Protein AF-A0A1F9ACT8-F1 (afdb_monomer_lite)

Foldseek 3Di:
DADEEEDDPDDDDDDDDDDPVVLVPDDPVVNVVVVVVVVVVVVVCVVVVVVVVVVVQVVVVVPHHYHYDDPCCCVPPPPVVCVVVLVVVLVVCVVVVNNVVSVVVVVVVVVVVD

Secondary structure (DSSP, 8-state):
---EEEE------------HHHHHTS-HHHHHHHHHHHHHHHHHHHHHHHHHHHHHHHHHHTTSEEEE--HHHIIIIIHHHHHHHHHHHHHHHHHTT-HHHHHHHHHHHHHHT-

Sequence (114 aa):
MTSYCTAPTGYSIWLTFINPDSWKKLPADIQQIIMDVNKETELRNRSTGTAADIAAGKNLQTKLTYHLLTTEEVKKDWAPLMKPLIDDWLKRSDKAGTGAEAKKMYDIIEKARK

Structure (mmCIF, N/CA/C/O backbone):
data_AF-A0A1F9ACT8-F1
#
_entry.id   AF-A0A1F9ACT8-F1
#
loop_
_atom_site.group_PDB
_atom_site.id
_atom_site.type_symbol
_atom_site.label_atom_id
_atom_site.label_alt_id
_atom_site.label_comp_id
_atom_site.label_asym_id
_atom_site.label_entity_id
_atom_site.label_seq_id
_atom_site.pdbx_PDB_ins_code
_atom_site.Cartn_x
_atom_site.Cartn_y
_atom_site.Cartn_z
_atom_site.occupancy
_atom_site.B_iso_or_equiv
_atom_site.auth_seq_id
_atom_site.auth_comp_id
_atom_site.auth_asym_id
_atom_site.auth_atom_id
_atom_site.pdbx_PDB_model_num
ATOM 1 N N . MET A 1 1 ? 17.445 -19.559 -20.915 1.00 67.44 1 MET A N 1
ATOM 2 C CA . MET A 1 1 ? 16.075 -19.028 -20.759 1.00 67.44 1 MET A CA 1
ATOM 3 C C . MET A 1 1 ? 16.222 -17.615 -20.220 1.00 67.44 1 MET A C 1
ATOM 5 O O . MET A 1 1 ? 16.873 -17.460 -19.197 1.00 67.44 1 MET A O 1
ATOM 9 N N . THR A 1 2 ? 15.759 -16.597 -20.945 1.00 76.25 2 THR A N 1
ATOM 10 C CA . THR A 1 2 ? 15.833 -15.204 -20.475 1.00 76.25 2 THR A CA 1
ATOM 11 C C . THR A 1 2 ? 14.760 -14.993 -19.416 1.00 76.25 2 THR A C 1
ATOM 13 O O . THR A 1 2 ? 13.593 -15.289 -19.665 1.00 76.25 2 THR A O 1
ATOM 16 N N . SER A 1 3 ? 15.153 -14.521 -18.235 1.00 89.88 3 SER A N 1
ATOM 17 C CA . SER A 1 3 ? 14.215 -14.167 -17.168 1.00 89.88 3 SER A CA 1
ATOM 18 C C . SER A 1 3 ? 13.724 -12.735 -17.371 1.00 89.88 3 SER A C 1
ATOM 20 O O . SER A 1 3 ? 14.520 -11.844 -17.672 1.00 89.88 3 SER A O 1
ATOM 22 N N . TYR A 1 4 ? 12.422 -12.519 -17.193 1.00 92.62 4 TYR A N 1
ATOM 23 C CA . TYR A 1 4 ? 11.768 -11.219 -17.348 1.00 92.62 4 TYR A CA 1
ATOM 24 C C . TYR A 1 4 ? 11.150 -10.774 -16.026 1.00 92.62 4 TYR A C 1
ATOM 26 O O . TYR A 1 4 ? 10.683 -11.597 -15.239 1.00 92.62 4 TYR A O 1
ATOM 34 N N . CYS A 1 5 ? 11.129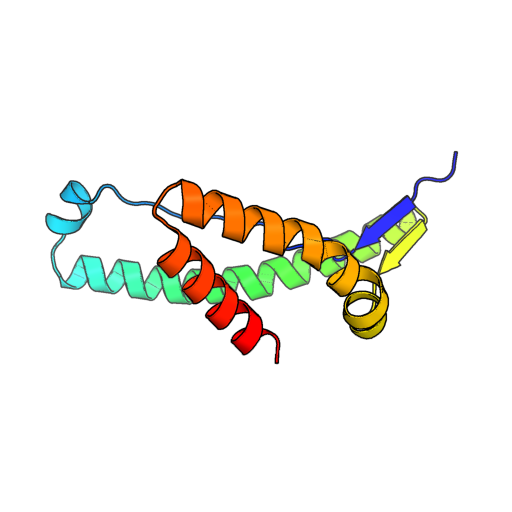 -9.466 -15.794 1.00 90.88 5 CYS A N 1
ATOM 35 C CA . CYS A 1 5 ? 10.442 -8.851 -14.666 1.00 90.88 5 CYS A CA 1
ATOM 36 C C . CYS A 1 5 ? 9.809 -7.530 -15.111 1.00 90.88 5 CYS A C 1
ATOM 38 O O . CYS A 1 5 ? 10.407 -6.782 -15.885 1.00 90.88 5 CYS A O 1
ATOM 40 N N . THR A 1 6 ? 8.613 -7.239 -14.608 1.00 89.12 6 THR A N 1
ATOM 41 C CA . THR A 1 6 ? 7.887 -5.990 -14.860 1.00 89.12 6 THR A CA 1
ATOM 42 C C . THR A 1 6 ? 7.548 -5.319 -13.535 1.00 89.12 6 THR A C 1
ATOM 44 O O . THR A 1 6 ? 7.168 -6.006 -12.589 1.00 89.12 6 THR A O 1
ATOM 47 N N . ALA A 1 7 ? 7.623 -3.994 -13.469 1.00 86.69 7 ALA A N 1
ATOM 48 C CA . ALA A 1 7 ? 7.212 -3.195 -12.312 1.00 86.69 7 ALA A CA 1
ATOM 49 C C . ALA A 1 7 ? 6.654 -1.839 -12.777 1.00 86.69 7 ALA A C 1
ATOM 51 O O . ALA A 1 7 ? 6.998 -1.429 -13.875 1.00 86.69 7 ALA A O 1
ATOM 52 N N . PRO A 1 8 ? 5.863 -1.103 -11.978 1.00 80.44 8 PRO A N 1
ATOM 53 C CA . PRO A 1 8 ? 5.219 -1.545 -10.744 1.00 80.44 8 PRO A CA 1
ATOM 54 C C . PRO A 1 8 ? 3.975 -2.403 -11.033 1.00 80.44 8 PRO A C 1
ATOM 56 O O . PRO A 1 8 ? 3.177 -2.076 -11.905 1.00 80.44 8 PRO A O 1
ATOM 59 N N . THR A 1 9 ? 3.771 -3.484 -10.274 1.00 68.44 9 THR A N 1
ATOM 60 C CA . THR A 1 9 ? 2.615 -4.396 -10.439 1.00 68.44 9 THR A CA 1
ATOM 61 C C . THR A 1 9 ? 1.570 -4.275 -9.320 1.00 68.44 9 THR A C 1
ATOM 63 O O . THR A 1 9 ? 0.651 -5.085 -9.237 1.00 68.44 9 THR A O 1
ATOM 66 N N . GLY A 1 10 ? 1.688 -3.251 -8.467 1.00 69.69 10 GLY A N 1
ATOM 67 C CA . GLY A 1 10 ? 0.818 -2.986 -7.314 1.00 69.69 10 GLY A CA 1
ATOM 68 C C . GLY A 1 10 ? 1.618 -2.761 -6.027 1.00 69.69 10 GLY A C 1
ATOM 69 O O . GLY A 1 10 ? 2.784 -3.135 -5.953 1.00 69.69 10 GLY A O 1
ATOM 70 N N . TYR A 1 11 ? 0.997 -2.138 -5.021 1.00 72.88 11 TYR A N 1
ATOM 71 C CA . TYR A 1 11 ? 1.596 -1.942 -3.696 1.00 72.88 11 TYR A CA 1
ATOM 72 C C . TYR A 1 11 ? 0.890 -2.825 -2.665 1.00 72.88 11 TYR A C 1
ATOM 74 O O . TYR A 1 11 ? -0.340 -2.811 -2.576 1.00 72.88 11 TYR A O 1
ATOM 82 N N . SER A 1 12 ? 1.659 -3.579 -1.883 1.00 78.62 12 SER A N 1
ATOM 83 C CA . SER A 1 12 ? 1.124 -4.389 -0.788 1.00 78.62 12 SER A CA 1
ATOM 84 C C . SER A 1 12 ? 0.718 -3.498 0.380 1.00 78.62 12 SER A C 1
ATOM 86 O O . SER A 1 12 ? 1.512 -2.695 0.862 1.00 78.62 12 SER A O 1
ATOM 88 N N . ILE A 1 13 ? -0.512 -3.658 0.865 1.00 81.56 13 ILE A N 1
ATOM 89 C CA . ILE A 1 13 ? -0.998 -2.936 2.042 1.00 81.56 13 ILE A CA 1
ATOM 90 C C . ILE A 1 13 ? -0.709 -3.784 3.280 1.00 81.56 13 ILE A C 1
ATOM 92 O O . ILE A 1 13 ? -1.201 -4.906 3.394 1.00 81.56 13 ILE A O 1
ATOM 96 N N . TRP A 1 14 ? 0.055 -3.225 4.215 1.00 85.44 14 TRP A N 1
ATOM 97 C CA . TRP A 1 14 ? 0.317 -3.824 5.520 1.00 85.44 14 TRP A CA 1
ATOM 98 C C . TRP A 1 14 ? -0.416 -3.018 6.583 1.00 85.44 14 TRP A C 1
ATOM 100 O O . TRP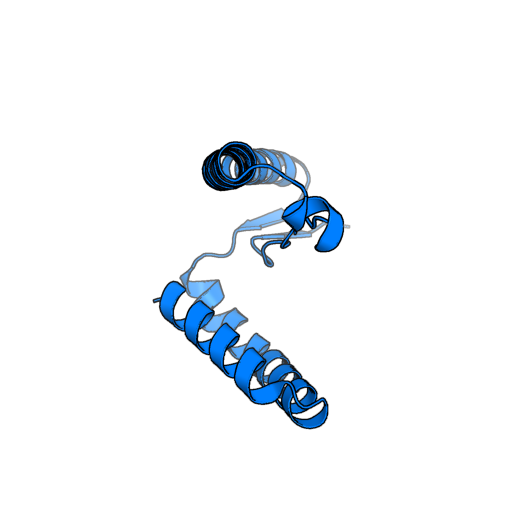 A 1 14 ? -0.208 -1.814 6.711 1.00 85.44 14 TRP A O 1
ATOM 110 N N . LEU A 1 15 ? -1.308 -3.678 7.314 1.00 88.12 15 LEU A N 1
ATOM 111 C CA . LEU A 1 15 ? -2.114 -3.045 8.349 1.00 88.12 15 LEU A CA 1
ATOM 112 C C . LEU A 1 15 ? -1.610 -3.476 9.723 1.00 88.12 15 LEU A C 1
ATOM 114 O O . LEU A 1 15 ? -1.451 -4.669 9.988 1.00 88.12 15 LEU A O 1
ATOM 118 N N . THR A 1 16 ? -1.402 -2.499 10.602 1.00 90.25 16 THR A N 1
ATOM 119 C CA . THR A 1 16 ? -1.114 -2.740 12.016 1.00 90.25 16 THR A CA 1
ATOM 120 C C . THR A 1 16 ? -2.417 -2.670 12.795 1.00 90.25 16 THR A C 1
ATOM 122 O O . THR A 1 16 ? -3.107 -1.652 12.775 1.00 90.25 16 THR A O 1
ATOM 125 N N . PHE A 1 17 ? -2.755 -3.753 13.489 1.00 93.00 17 PHE A N 1
ATOM 126 C CA . PHE A 1 17 ? -3.974 -3.844 14.285 1.00 93.00 17 PHE A CA 1
ATOM 127 C C . PHE A 1 17 ? -3.658 -3.804 15.778 1.00 93.00 17 PHE A C 1
ATOM 129 O O . PHE A 1 17 ? -2.649 -4.343 16.229 1.00 93.00 17 PHE A O 1
ATOM 136 N N . ILE A 1 18 ? -4.571 -3.216 16.549 1.00 95.94 18 ILE A N 1
ATOM 137 C CA . ILE A 1 18 ? -4.580 -3.275 18.010 1.00 95.94 18 ILE A CA 1
ATOM 138 C C . ILE A 1 18 ? -5.916 -3.844 18.480 1.00 95.94 18 ILE A C 1
ATOM 140 O O . ILE A 1 18 ? -6.964 -3.562 17.895 1.00 95.94 18 ILE A O 1
ATOM 144 N N . ASN A 1 19 ? -5.889 -4.665 19.532 1.00 97.88 19 ASN A N 1
ATOM 145 C CA . ASN A 1 19 ? -7.115 -5.158 20.146 1.00 97.88 19 ASN A CA 1
ATOM 146 C C . ASN A 1 19 ? -7.955 -3.961 20.660 1.00 97.88 19 ASN A C 1
ATOM 148 O O . ASN A 1 19 ? -7.411 -3.123 21.386 1.00 97.88 19 ASN A O 1
ATOM 152 N N . PRO A 1 20 ? -9.260 -3.870 20.336 1.00 97.62 20 PRO A N 1
ATOM 153 C CA . PRO A 1 20 ? -10.081 -2.717 20.714 1.00 97.62 20 PRO A CA 1
ATOM 154 C C . PRO A 1 20 ? -10.208 -2.501 22.225 1.00 97.62 20 PRO A C 1
ATOM 156 O O . PRO A 1 20 ? -10.253 -1.360 22.679 1.00 97.62 20 PRO A O 1
ATOM 159 N N . ASP A 1 21 ? -10.259 -3.574 23.013 1.00 98.38 21 ASP A N 1
ATOM 160 C CA . ASP A 1 21 ? -10.389 -3.475 24.468 1.00 98.38 21 ASP A CA 1
ATOM 161 C C . ASP A 1 21 ? -9.069 -3.068 25.114 1.00 98.38 21 ASP A C 1
ATOM 163 O O . ASP A 1 21 ? -9.067 -2.316 26.087 1.00 98.38 21 ASP A O 1
ATOM 167 N N . SER A 1 22 ? -7.940 -3.499 24.546 1.00 98.12 22 SER A N 1
ATOM 168 C CA . SER A 1 22 ? -6.625 -2.981 24.926 1.00 98.12 22 SER A CA 1
ATOM 169 C C . SER A 1 22 ? -6.499 -1.496 24.596 1.00 98.12 22 SER A C 1
ATOM 171 O O . SER A 1 22 ? -6.072 -0.731 25.453 1.00 98.12 22 SER A O 1
ATOM 173 N N . TRP A 1 23 ? -6.926 -1.069 23.403 1.00 97.81 23 TRP A N 1
ATOM 174 C CA . TRP A 1 23 ? -6.884 0.338 22.990 1.00 97.81 23 TRP A CA 1
ATOM 175 C C . TRP A 1 23 ? -7.673 1.247 23.937 1.00 97.81 23 TRP A C 1
ATOM 177 O O . TRP A 1 23 ? -7.150 2.255 24.406 1.00 97.81 23 TRP A O 1
ATOM 187 N N . LYS A 1 24 ? -8.908 0.862 24.284 1.00 98.19 24 LYS A N 1
ATOM 188 C CA . LYS A 1 24 ? -9.784 1.637 25.183 1.00 98.19 24 LYS A CA 1
ATOM 189 C C . LYS A 1 24 ? -9.229 1.795 26.600 1.00 98.19 24 LYS A C 1
ATOM 191 O O . LYS A 1 24 ? -9.627 2.722 27.294 1.00 98.19 24 LYS A O 1
ATOM 196 N N . LYS A 1 25 ? -8.353 0.887 27.041 1.00 98.38 25 LYS A N 1
ATOM 197 C CA . LYS A 1 25 ? -7.703 0.955 28.360 1.00 98.38 25 LYS A CA 1
ATOM 198 C C . LYS A 1 25 ? -6.506 1.904 28.382 1.00 98.38 25 LYS A C 1
ATOM 200 O O . LYS A 1 25 ? -6.015 2.212 29.464 1.00 98.38 25 LYS A O 1
ATOM 205 N N . LEU A 1 26 ? -6.018 2.339 27.220 1.00 98.25 26 LEU A N 1
ATOM 206 C CA . LEU A 1 26 ? -4.920 3.293 27.146 1.00 98.25 26 LEU A CA 1
ATOM 207 C C . LEU A 1 26 ? -5.412 4.698 27.524 1.00 98.25 26 LEU A C 1
ATOM 209 O O . LEU A 1 26 ? -6.478 5.110 27.060 1.00 98.25 26 LEU A O 1
ATOM 213 N N . PRO A 1 27 ? -4.630 5.451 28.314 1.00 98.62 27 PRO A N 1
ATOM 214 C CA . PRO A 1 27 ? -4.851 6.877 28.512 1.00 98.62 27 PRO A CA 1
ATOM 215 C C . PRO A 1 27 ? -4.911 7.652 27.184 1.00 98.62 27 PRO A C 1
ATOM 217 O O . PRO A 1 27 ? -4.278 7.268 26.197 1.00 98.62 27 PRO A O 1
ATOM 220 N N . ALA A 1 28 ? -5.679 8.744 27.151 1.00 98.31 28 ALA A N 1
ATOM 221 C CA . ALA A 1 28 ? -5.931 9.507 25.924 1.00 98.31 28 ALA A CA 1
ATOM 222 C C . ALA A 1 28 ? -4.653 10.115 25.313 1.00 98.31 28 ALA A C 1
ATOM 224 O O . ALA A 1 28 ? -4.512 10.170 24.094 1.00 98.31 28 ALA A O 1
ATOM 225 N N . ASP A 1 29 ? -3.703 10.529 26.149 1.00 98.44 29 ASP A N 1
ATOM 226 C CA . ASP A 1 29 ? -2.382 11.002 25.729 1.00 98.44 29 ASP A CA 1
ATOM 227 C C . ASP A 1 29 ? -1.560 9.888 25.064 1.00 98.44 29 ASP A C 1
ATOM 229 O O . ASP A 1 29 ? -0.961 10.107 24.014 1.00 98.44 29 ASP A O 1
ATOM 233 N N . ILE A 1 30 ? -1.603 8.666 25.601 1.00 98.50 30 ILE A N 1
ATOM 234 C CA . ILE A 1 30 ? -0.942 7.501 24.996 1.00 98.50 30 ILE A CA 1
ATOM 235 C C . ILE A 1 30 ? -1.591 7.122 23.661 1.00 98.50 30 ILE A C 1
ATOM 237 O O . ILE A 1 30 ? -0.883 6.831 22.695 1.00 98.50 30 ILE A O 1
ATOM 241 N N . GLN A 1 31 ? -2.924 7.157 23.574 1.00 98.38 31 GLN A N 1
ATOM 242 C CA . GLN A 1 31 ? -3.631 6.956 22.306 1.00 98.38 31 GLN A CA 1
ATOM 243 C C . GLN A 1 31 ? -3.178 7.981 21.259 1.00 98.38 31 GLN A C 1
ATOM 245 O O . GLN A 1 31 ? -2.866 7.611 20.126 1.00 98.38 31 GLN A O 1
ATOM 250 N N . GLN A 1 32 ? -3.078 9.255 21.645 1.00 98.12 32 GLN A N 1
ATOM 251 C CA . GLN A 1 32 ? -2.630 10.316 20.748 1.00 98.12 32 GLN A CA 1
ATOM 252 C C . GLN A 1 32 ? -1.184 10.097 20.280 1.00 98.12 32 GLN A C 1
ATOM 254 O O . GLN A 1 32 ? -0.929 10.145 19.078 1.00 98.12 32 GLN A O 1
ATOM 259 N N . ILE A 1 33 ? -0.264 9.755 21.191 1.00 98.31 33 ILE A N 1
ATOM 260 C CA . ILE A 1 33 ? 1.136 9.447 20.848 1.00 98.31 33 ILE A CA 1
ATOM 261 C C . ILE A 1 33 ? 1.214 8.312 19.823 1.00 98.31 33 ILE A C 1
ATOM 263 O O . ILE A 1 33 ? 1.952 8.417 18.844 1.00 98.31 33 ILE A O 1
ATOM 267 N N . ILE A 1 34 ? 0.443 7.236 20.007 1.00 97.56 34 ILE A N 1
ATOM 268 C CA . ILE A 1 34 ? 0.434 6.113 19.059 1.00 97.56 34 ILE A CA 1
ATOM 269 C C . ILE A 1 34 ? -0.045 6.573 17.677 1.00 97.56 34 ILE A C 1
ATOM 271 O O . ILE A 1 34 ? 0.558 6.200 16.669 1.00 97.56 34 ILE A O 1
ATOM 275 N N . MET A 1 35 ? -1.096 7.395 17.609 1.00 96.44 35 MET A N 1
ATOM 276 C CA . MET A 1 35 ? -1.608 7.915 16.337 1.00 96.44 35 MET A CA 1
ATOM 277 C C . MET A 1 35 ? -0.602 8.836 15.636 1.00 96.44 35 MET A C 1
ATOM 279 O O . MET A 1 35 ? -0.429 8.730 14.418 1.00 96.44 35 MET A O 1
ATOM 283 N N . ASP A 1 36 ? 0.091 9.688 16.390 1.00 97.06 36 ASP A N 1
ATOM 284 C CA . ASP A 1 36 ? 1.103 10.602 15.855 1.00 97.06 36 ASP A CA 1
ATOM 285 C C . ASP A 1 36 ? 2.321 9.836 15.322 1.00 97.06 36 ASP A C 1
ATOM 287 O O . ASP A 1 36 ? 2.736 10.045 14.177 1.00 97.06 36 ASP A O 1
ATOM 291 N N . VAL A 1 37 ? 2.828 8.869 16.095 1.00 96.56 37 VAL A N 1
ATOM 292 C CA . VAL A 1 37 ? 3.928 7.986 15.671 1.00 96.56 37 VAL A CA 1
ATOM 293 C C . VAL A 1 37 ? 3.531 7.158 14.452 1.00 96.56 37 VAL A C 1
ATOM 295 O O . VAL A 1 37 ? 4.339 6.995 13.536 1.00 96.56 37 VAL A O 1
ATOM 298 N N . ASN A 1 38 ? 2.296 6.650 14.394 1.00 94.94 38 ASN A N 1
ATOM 299 C CA . ASN A 1 38 ? 1.812 5.900 13.237 1.00 94.94 38 ASN A CA 1
ATOM 300 C C . ASN A 1 38 ? 1.800 6.771 11.971 1.00 94.94 38 ASN A C 1
ATOM 302 O O . ASN A 1 38 ? 2.261 6.335 10.918 1.00 94.94 38 ASN A O 1
ATOM 306 N N . LYS A 1 39 ? 1.345 8.027 12.075 1.00 93.44 39 LYS A N 1
ATOM 307 C CA . LYS A 1 39 ? 1.351 8.975 10.952 1.00 93.44 39 LYS A CA 1
ATOM 308 C C . LYS A 1 39 ? 2.770 9.277 10.465 1.00 93.44 39 LYS A C 1
ATOM 310 O O . LYS A 1 39 ? 3.009 9.281 9.258 1.00 93.44 39 LYS A O 1
ATOM 315 N N . GLU A 1 40 ? 3.707 9.519 11.378 1.00 95.00 40 GLU A N 1
ATOM 316 C CA . GLU A 1 40 ? 5.109 9.759 11.020 1.00 95.00 40 GLU A CA 1
ATOM 317 C C . GLU A 1 40 ? 5.745 8.521 10.370 1.00 95.00 40 GLU A C 1
ATOM 319 O O . GLU A 1 40 ? 6.414 8.618 9.337 1.00 95.00 40 GLU A O 1
ATOM 324 N N . THR A 1 41 ? 5.501 7.347 10.953 1.00 94.06 41 THR A N 1
ATOM 325 C CA . THR A 1 41 ? 6.044 6.069 10.482 1.00 94.06 41 THR A CA 1
ATOM 326 C C . THR A 1 41 ? 5.524 5.729 9.092 1.00 94.06 41 THR A C 1
ATOM 328 O O . THR A 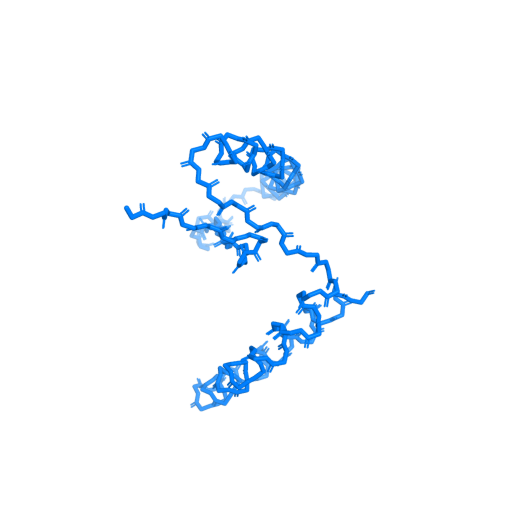1 41 ? 6.304 5.316 8.241 1.00 94.06 41 THR A O 1
ATOM 331 N N . GLU A 1 42 ? 4.241 5.964 8.819 1.00 91.38 42 GLU A N 1
ATOM 332 C CA . GLU A 1 42 ? 3.648 5.753 7.497 1.00 91.38 42 GLU A CA 1
ATOM 333 C C . GLU A 1 42 ? 4.310 6.634 6.424 1.00 91.38 42 GLU A C 1
ATOM 335 O O . GLU A 1 42 ? 4.676 6.154 5.348 1.00 91.38 42 GLU A O 1
ATOM 340 N N . LEU A 1 43 ? 4.532 7.919 6.722 1.00 88.94 43 LEU A N 1
ATOM 341 C CA . LEU A 1 43 ? 5.223 8.832 5.806 1.00 88.94 43 LEU A CA 1
ATOM 342 C C . LEU A 1 43 ? 6.668 8.391 5.550 1.00 88.94 43 LEU A C 1
ATOM 344 O O . LEU A 1 43 ? 7.134 8.408 4.407 1.00 88.94 43 LEU A O 1
ATOM 348 N N . ARG A 1 44 ? 7.368 7.963 6.605 1.00 92.06 44 ARG A N 1
ATOM 349 C CA . ARG A 1 44 ? 8.738 7.456 6.512 1.00 92.06 44 ARG A CA 1
ATOM 350 C C . ARG A 1 44 ? 8.806 6.155 5.711 1.00 92.06 44 ARG A C 1
ATOM 352 O O . ARG A 1 44 ? 9.657 6.035 4.840 1.00 92.06 44 ARG A O 1
ATOM 359 N N . ASN A 1 45 ? 7.902 5.209 5.955 1.00 90.12 45 ASN A N 1
ATOM 360 C CA . ASN A 1 45 ? 7.866 3.923 5.257 1.00 90.12 45 ASN A CA 1
ATOM 361 C C . ASN A 1 45 ? 7.610 4.086 3.758 1.00 90.12 45 ASN A C 1
ATOM 363 O O . ASN A 1 45 ? 8.213 3.382 2.951 1.00 90.12 45 ASN A O 1
ATOM 367 N N . ARG A 1 46 ? 6.757 5.036 3.359 1.00 85.38 46 ARG A N 1
ATOM 368 C CA . ARG A 1 46 ? 6.524 5.320 1.934 1.00 85.38 46 ARG A CA 1
ATOM 369 C C . ARG A 1 46 ? 7.785 5.816 1.232 1.00 85.38 46 ARG A C 1
ATOM 371 O O . ARG A 1 46 ? 8.075 5.374 0.118 1.00 85.38 46 ARG A O 1
ATOM 378 N N . SER A 1 47 ? 8.542 6.713 1.866 1.00 86.12 47 SER A N 1
ATOM 379 C CA . SER A 1 47 ? 9.757 7.265 1.260 1.00 86.12 47 SER A CA 1
ATOM 380 C C . SER A 1 47 ? 10.895 6.242 1.221 1.00 86.12 47 SER A C 1
ATOM 382 O O . SER A 1 47 ? 11.533 6.083 0.177 1.00 86.12 47 SER A O 1
ATOM 384 N N . THR A 1 48 ? 11.109 5.492 2.305 1.00 90.31 48 THR A N 1
ATOM 385 C CA . THR A 1 48 ? 12.142 4.447 2.360 1.00 90.31 48 THR A CA 1
ATOM 386 C C . THR A 1 48 ? 11.811 3.270 1.446 1.00 90.31 48 THR A C 1
ATOM 388 O O . THR A 1 48 ? 12.700 2.7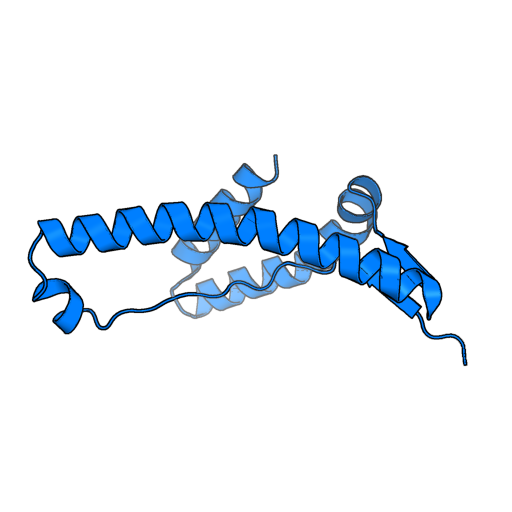90 0.745 1.00 90.31 48 THR A O 1
ATOM 391 N N . GLY A 1 49 ? 10.541 2.857 1.383 1.00 87.94 49 GLY A N 1
ATOM 392 C CA . GLY A 1 49 ? 10.067 1.808 0.480 1.00 87.94 49 GLY A CA 1
ATOM 393 C C . GLY A 1 49 ? 10.297 2.164 -0.987 1.00 87.94 49 GLY A C 1
ATOM 394 O O . GLY A 1 49 ? 10.903 1.388 -1.716 1.00 87.94 49 GLY A O 1
ATOM 395 N N . THR A 1 50 ? 9.939 3.386 -1.396 1.00 84.31 50 THR A N 1
ATOM 396 C CA . THR A 1 50 ? 10.180 3.858 -2.772 1.00 84.31 50 THR A CA 1
ATOM 397 C C . THR A 1 50 ? 11.670 3.822 -3.133 1.00 84.31 50 THR A C 1
ATOM 399 O O . THR A 1 50 ? 12.045 3.376 -4.218 1.00 84.31 50 THR A O 1
ATOM 402 N N . ALA A 1 51 ? 12.544 4.269 -2.226 1.00 87.88 51 ALA A N 1
ATOM 403 C CA . ALA A 1 51 ? 13.987 4.234 -2.453 1.00 87.88 51 ALA A CA 1
ATOM 404 C C . ALA A 1 51 ? 14.524 2.795 -2.560 1.00 87.88 51 ALA A C 1
ATOM 406 O O . ALA A 1 51 ? 15.364 2.514 -3.422 1.00 87.88 51 ALA A O 1
ATOM 407 N N . ALA A 1 52 ? 14.023 1.885 -1.719 1.00 90.25 52 ALA A N 1
ATOM 408 C CA . ALA A 1 52 ? 14.377 0.471 -1.753 1.00 90.25 52 ALA A CA 1
ATOM 409 C C . ALA A 1 52 ? 13.940 -0.196 -3.067 1.00 90.25 52 ALA A C 1
ATOM 411 O O . ALA A 1 52 ? 14.751 -0.884 -3.688 1.00 90.25 52 ALA A O 1
ATOM 412 N N . ASP A 1 53 ? 12.720 0.072 -3.540 1.00 88.00 53 ASP A N 1
ATOM 413 C CA . ASP A 1 53 ? 12.198 -0.461 -4.805 1.00 88.00 53 ASP A CA 1
ATOM 414 C C . ASP A 1 53 ? 13.025 0.018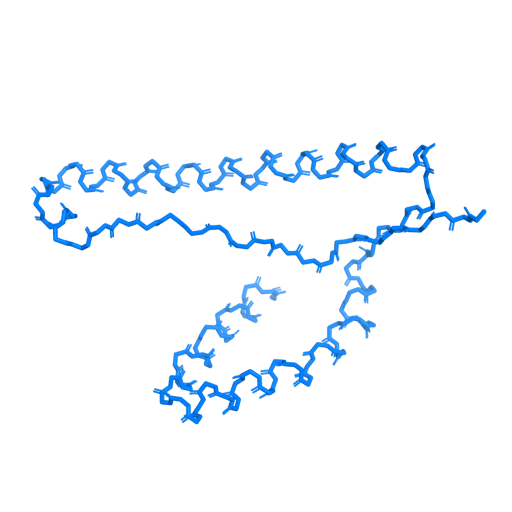 -6.006 1.00 88.00 53 ASP A C 1
ATOM 416 O O . ASP A 1 53 ? 13.393 -0.777 -6.874 1.00 88.00 53 ASP A O 1
ATOM 420 N N . ILE A 1 54 ? 13.406 1.302 -6.036 1.00 86.50 54 ILE A N 1
ATOM 421 C CA . ILE A 1 54 ? 14.280 1.852 -7.086 1.00 86.50 54 ILE A CA 1
ATOM 422 C C . ILE A 1 54 ? 15.652 1.163 -7.071 1.00 86.50 54 ILE A C 1
ATOM 424 O O . ILE A 1 54 ? 16.183 0.808 -8.127 1.00 86.50 54 ILE A O 1
ATOM 428 N N . ALA A 1 55 ? 16.245 0.972 -5.890 1.00 91.06 55 ALA A N 1
ATOM 429 C CA . ALA A 1 55 ? 17.536 0.300 -5.757 1.00 91.06 55 ALA A CA 1
ATOM 430 C C . ALA A 1 55 ? 17.457 -1.178 -6.180 1.00 91.06 55 ALA A C 1
ATOM 432 O O . ALA A 1 55 ? 18.340 -1.667 -6.891 1.00 91.06 55 ALA A O 1
ATOM 433 N N . ALA A 1 56 ? 16.380 -1.870 -5.803 1.00 90.56 56 ALA A N 1
ATOM 434 C CA . ALA A 1 56 ? 16.117 -3.244 -6.212 1.00 90.56 56 ALA A CA 1
ATOM 435 C C . ALA A 1 56 ? 15.952 -3.350 -7.734 1.00 90.56 56 ALA A C 1
ATOM 437 O O . ALA A 1 56 ? 16.601 -4.192 -8.352 1.00 90.56 56 ALA A O 1
ATOM 438 N N . GLY A 1 57 ? 15.180 -2.454 -8.356 1.00 90.69 57 GLY A N 1
ATOM 439 C CA . GLY A 1 57 ? 15.004 -2.399 -9.811 1.00 90.69 57 GLY A CA 1
ATOM 440 C C . GLY A 1 57 ? 16.329 -2.244 -10.565 1.00 90.69 57 GLY A C 1
ATOM 441 O O . GLY A 1 57 ? 16.595 -2.999 -11.501 1.00 90.69 57 GLY A O 1
ATOM 442 N N . LYS A 1 58 ? 17.214 -1.346 -10.106 1.00 91.56 58 LYS A N 1
ATOM 443 C CA . LYS A 1 58 ? 18.568 -1.186 -10.678 1.00 91.56 58 LYS A CA 1
ATOM 444 C C . LYS A 1 58 ? 19.398 -2.467 -10.578 1.00 91.56 58 LYS A C 1
ATOM 446 O O . LYS A 1 58 ? 20.098 -2.820 -11.520 1.00 91.56 58 LYS A O 1
ATOM 451 N N . ASN A 1 59 ? 19.318 -3.180 -9.455 1.00 92.88 59 ASN A N 1
ATOM 452 C CA . ASN A 1 59 ? 20.008 -4.462 -9.290 1.00 92.88 59 ASN A CA 1
ATOM 453 C C . ASN A 1 59 ? 19.426 -5.532 -10.231 1.00 92.88 59 ASN A C 1
ATOM 455 O O . ASN A 1 59 ? 20.179 -6.249 -10.889 1.00 92.88 59 ASN A O 1
ATOM 459 N N . LEU A 1 60 ? 18.098 -5.608 -10.355 1.00 92.31 60 LEU A N 1
ATOM 460 C CA . LEU A 1 60 ? 17.420 -6.555 -11.243 1.00 92.31 60 LEU A CA 1
ATOM 461 C C . LEU A 1 60 ? 17.792 -6.331 -12.714 1.00 92.31 60 LEU A C 1
ATOM 463 O O . LEU A 1 60 ? 18.062 -7.302 -13.415 1.00 92.31 60 LEU A O 1
ATOM 467 N N . GLN A 1 61 ? 17.923 -5.080 -13.161 1.00 92.31 61 GLN A N 1
ATOM 468 C CA . GLN A 1 61 ? 18.398 -4.751 -14.514 1.00 92.31 61 GLN A CA 1
ATOM 469 C C . GLN A 1 61 ? 19.765 -5.369 -14.855 1.00 92.31 61 GLN A C 1
ATOM 471 O O . GLN A 1 61 ? 20.041 -5.619 -16.024 1.00 92.31 61 GLN A O 1
ATOM 476 N N . THR A 1 62 ? 20.615 -5.658 -13.860 1.00 92.94 62 THR A N 1
ATOM 477 C CA . THR A 1 62 ? 21.918 -6.313 -14.093 1.00 92.94 62 THR A CA 1
ATOM 478 C C . THR A 1 62 ? 21.820 -7.829 -14.297 1.00 92.94 62 THR A C 1
ATOM 480 O O . THR A 1 62 ? 22.786 -8.451 -14.733 1.00 92.94 62 THR A O 1
ATOM 483 N N . LYS A 1 63 ? 20.672 -8.440 -13.971 1.00 92.75 63 LYS A N 1
ATOM 484 C CA . LYS A 1 63 ? 20.482 -9.902 -13.924 1.00 92.75 63 LYS A CA 1
ATOM 485 C C . LYS A 1 63 ? 19.398 -10.408 -14.870 1.00 92.75 63 LYS A C 1
ATOM 487 O O . LYS A 1 63 ? 19.389 -11.592 -15.197 1.00 92.75 63 LYS A O 1
ATOM 492 N N . LEU A 1 64 ? 18.455 -9.552 -15.254 1.00 94.31 64 LEU A N 1
ATOM 493 C CA . LEU A 1 64 ? 17.281 -9.923 -16.034 1.00 94.31 64 LEU A CA 1
ATOM 494 C C . LEU A 1 64 ? 16.804 -8.773 -16.925 1.00 94.31 64 LEU A C 1
ATOM 496 O O . LEU A 1 64 ? 17.194 -7.618 -16.746 1.00 94.31 64 LEU A O 1
ATOM 500 N N . THR A 1 65 ? 15.925 -9.086 -17.875 1.00 94.19 65 THR A N 1
ATOM 501 C CA . THR A 1 65 ? 15.228 -8.057 -18.650 1.00 94.19 65 THR A CA 1
ATOM 502 C C . THR A 1 65 ? 14.140 -7.439 -17.775 1.00 94.19 65 THR A C 1
ATOM 504 O O . THR A 1 65 ? 13.104 -8.057 -17.525 1.00 94.19 65 THR A O 1
ATOM 507 N N . TYR A 1 66 ? 14.403 -6.234 -17.273 1.00 92.12 66 TYR A N 1
ATOM 508 C CA . TYR A 1 66 ? 13.512 -5.490 -16.384 1.00 92.12 66 TYR A CA 1
ATOM 509 C C . TYR A 1 66 ? 12.791 -4.375 -17.147 1.00 92.12 66 TYR A C 1
ATOM 511 O O . TYR A 1 66 ? 13.446 -3.500 -17.715 1.00 92.12 66 TYR A O 1
ATOM 519 N N . HIS A 1 67 ? 11.459 -4.383 -17.119 1.00 91.31 67 HIS A N 1
ATOM 520 C CA . HIS A 1 67 ? 10.620 -3.332 -17.698 1.00 91.31 67 HIS A CA 1
ATOM 521 C C . HIS A 1 67 ? 9.929 -2.528 -16.599 1.00 91.31 67 HIS A C 1
ATOM 523 O O . HIS A 1 67 ? 9.134 -3.072 -15.831 1.00 91.31 67 HIS A O 1
ATOM 529 N N . LEU A 1 68 ? 10.228 -1.231 -16.532 1.00 89.19 68 LEU A N 1
ATOM 530 C CA . LEU A 1 68 ? 9.522 -0.299 -15.660 1.00 89.19 68 LEU A CA 1
ATOM 531 C C . LEU A 1 68 ? 8.387 0.356 -16.457 1.00 89.19 68 LEU A C 1
ATOM 533 O O . LEU A 1 68 ? 8.647 1.208 -17.301 1.00 89.19 68 LEU A O 1
ATOM 537 N N . LEU A 1 69 ? 7.151 -0.045 -16.175 1.00 89.19 69 LEU A N 1
ATOM 538 C CA . LEU A 1 69 ? 5.932 0.506 -16.749 1.00 89.19 69 LEU A CA 1
ATOM 539 C C . LEU A 1 69 ? 5.833 1.998 -16.431 1.00 89.19 69 LEU A C 1
ATOM 541 O O . LEU A 1 69 ? 5.907 2.430 -15.275 1.00 89.19 69 LEU A O 1
ATOM 545 N N . THR A 1 70 ? 5.614 2.781 -17.475 1.00 89.81 70 THR A N 1
ATOM 546 C CA . THR A 1 70 ? 5.287 4.197 -17.378 1.00 89.81 70 THR A CA 1
ATOM 547 C C . THR A 1 70 ? 3.852 4.394 -16.895 1.00 89.81 70 THR A C 1
ATOM 549 O O . THR A 1 70 ? 2.986 3.529 -17.040 1.00 89.81 70 THR A O 1
ATOM 552 N N . THR A 1 71 ? 3.565 5.583 -16.364 1.00 86.56 71 THR A N 1
ATOM 553 C CA . THR A 1 71 ? 2.199 5.974 -15.989 1.00 86.56 71 THR A CA 1
ATOM 554 C C . THR A 1 71 ? 1.215 5.837 -17.154 1.00 86.56 71 THR A C 1
ATOM 556 O O . THR A 1 71 ? 0.070 5.446 -16.938 1.00 86.56 71 THR A O 1
ATOM 559 N N . GLU A 1 72 ? 1.652 6.129 -18.381 1.00 90.94 72 GLU A N 1
ATOM 560 C CA . GLU A 1 72 ? 0.805 6.032 -19.572 1.00 90.94 72 GLU A CA 1
ATOM 561 C C . GLU A 1 72 ? 0.502 4.579 -19.946 1.00 90.94 72 GLU A C 1
ATOM 563 O O . GLU A 1 72 ? -0.664 4.257 -20.166 1.00 90.94 72 GLU A O 1
ATOM 568 N N . GLU A 1 73 ? 1.495 3.682 -19.922 1.00 91.12 73 GLU A N 1
ATOM 569 C CA . GLU A 1 73 ? 1.263 2.239 -20.105 1.00 91.12 73 GLU A CA 1
ATOM 570 C C . GLU A 1 73 ? 0.291 1.708 -19.047 1.00 91.12 73 GLU A C 1
ATOM 572 O O . GLU A 1 73 ? -0.670 1.008 -19.368 1.00 91.12 73 GLU A O 1
ATOM 577 N N . VAL A 1 74 ? 0.478 2.088 -17.777 1.00 88.00 74 VAL A N 1
ATOM 578 C CA . VAL A 1 74 ? -0.425 1.660 -16.700 1.00 88.00 74 VAL A CA 1
ATOM 579 C C . VAL A 1 74 ? -1.852 2.148 -16.954 1.00 88.00 74 VAL A C 1
ATOM 581 O O . VAL A 1 74 ? -2.791 1.361 -16.850 1.00 88.00 74 VAL A O 1
ATOM 584 N N . LYS A 1 75 ? -2.047 3.425 -17.297 1.00 86.75 75 LYS A N 1
ATOM 585 C CA . LYS A 1 75 ? -3.385 3.997 -17.517 1.00 86.75 75 LYS A CA 1
ATOM 586 C C . LYS A 1 75 ? -4.073 3.440 -18.759 1.00 86.75 75 LYS A C 1
ATOM 588 O O . LYS A 1 75 ? -5.275 3.189 -18.716 1.00 86.75 75 LYS A O 1
ATOM 593 N N . LYS A 1 76 ? -3.333 3.289 -19.855 1.00 90.25 76 LYS A N 1
ATOM 594 C CA . LYS A 1 76 ? -3.887 2.920 -21.158 1.00 90.25 76 LYS A CA 1
ATOM 595 C C . LYS A 1 76 ? -4.065 1.415 -21.303 1.00 90.25 76 LYS A C 1
ATOM 597 O O . LYS A 1 76 ? -5.113 0.980 -21.773 1.00 90.25 76 LYS A O 1
ATOM 602 N N . ASP A 1 77 ? -3.070 0.641 -20.883 1.00 89.88 77 ASP A N 1
ATOM 603 C CA . ASP A 1 77 ? -2.986 -0.776 -21.233 1.00 89.88 77 ASP A CA 1
ATOM 604 C C . ASP A 1 77 ? -3.336 -1.684 -20.046 1.00 89.88 77 ASP A C 1
ATOM 606 O O . ASP A 1 77 ? -3.920 -2.746 -20.245 1.00 89.88 77 ASP A O 1
ATOM 610 N N . TRP A 1 78 ? -3.059 -1.265 -18.804 1.00 87.12 78 TRP A N 1
ATOM 611 C CA . TRP A 1 78 ? -3.264 -2.114 -17.618 1.00 87.12 78 TRP A CA 1
ATOM 612 C C . TRP A 1 78 ? -4.537 -1.795 -16.831 1.00 87.12 78 TRP A C 1
ATOM 614 O O . TRP A 1 78 ? -5.276 -2.704 -16.454 1.00 87.12 78 TRP A O 1
ATOM 624 N N . ALA A 1 79 ? -4.834 -0.520 -16.576 1.00 86.44 79 ALA A N 1
ATOM 625 C CA . ALA A 1 79 ? -5.986 -0.118 -15.770 1.00 86.44 79 ALA A CA 1
ATOM 626 C C . ALA A 1 79 ? -7.334 -0.622 -16.331 1.00 86.44 79 ALA A C 1
ATOM 628 O O . ALA A 1 79 ? -8.141 -1.121 -15.538 1.00 86.44 79 ALA A O 1
ATOM 629 N N . PRO A 1 80 ? -7.594 -0.601 -17.658 1.00 90.31 80 PRO A N 1
ATOM 630 C CA . PRO A 1 80 ? -8.834 -1.147 -18.209 1.00 90.31 80 PRO A CA 1
ATOM 631 C C . PRO A 1 80 ? -8.979 -2.655 -17.979 1.00 90.31 80 PRO A C 1
ATOM 633 O O . PRO A 1 80 ? -10.088 -3.131 -17.738 1.00 90.31 80 PRO A O 1
ATOM 636 N N . LEU A 1 81 ? -7.869 -3.403 -17.984 1.00 91.06 81 LEU A N 1
ATOM 637 C CA . LEU A 1 81 ? -7.863 -4.850 -17.735 1.00 91.06 81 LEU A CA 1
ATOM 638 C C . LEU A 1 81 ? -8.208 -5.196 -16.284 1.00 91.06 81 LEU A C 1
ATOM 640 O O . LEU A 1 81 ? -8.706 -6.286 -16.011 1.00 91.06 81 LEU A O 1
ATOM 644 N N . MET A 1 82 ? -7.992 -4.265 -15.353 1.00 88.94 82 MET A N 1
ATOM 645 C CA . MET A 1 82 ? -8.354 -4.441 -13.945 1.00 88.94 82 MET A CA 1
ATOM 646 C C . MET A 1 82 ? -9.839 -4.186 -13.679 1.00 88.94 82 MET A C 1
ATOM 648 O O . MET A 1 82 ? -10.360 -4.628 -12.652 1.00 88.94 82 MET A O 1
ATOM 652 N N . LYS A 1 83 ? -10.546 -3.505 -14.590 1.00 90.56 83 LYS A N 1
ATOM 653 C CA . LYS A 1 83 ? -11.952 -3.136 -14.397 1.00 90.56 83 LYS A CA 1
ATOM 654 C C . LYS A 1 83 ? -12.869 -4.339 -14.115 1.00 90.56 83 LYS A C 1
ATOM 656 O O . LYS A 1 83 ? -13.616 -4.256 -13.142 1.00 90.56 83 LYS A O 1
ATOM 661 N N . PRO A 1 84 ? -12.803 -5.466 -14.852 1.00 95.62 84 PRO A N 1
ATOM 662 C CA . PRO A 1 84 ? -13.640 -6.629 -14.556 1.00 95.62 84 PRO A CA 1
ATOM 663 C C . PRO A 1 84 ? -13.403 -7.206 -13.155 1.00 95.62 84 PRO A C 1
ATOM 665 O O . PRO A 1 84 ? -14.349 -7.645 -12.507 1.00 95.62 84 PRO A O 1
ATOM 668 N N . LEU A 1 85 ? -12.158 -7.172 -12.662 1.00 94.06 85 LEU A N 1
ATOM 669 C CA . LEU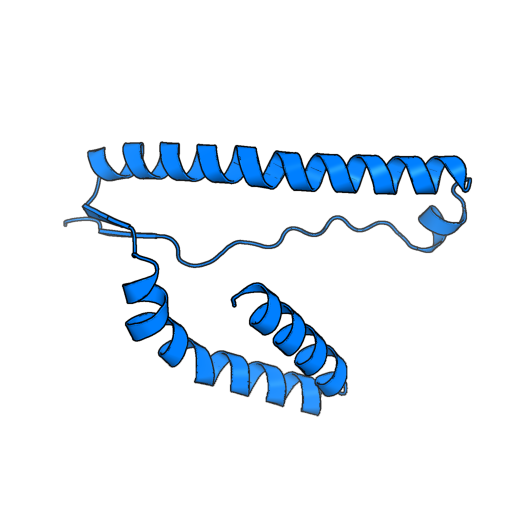 A 1 85 ? -11.827 -7.643 -11.315 1.00 94.06 85 LEU A CA 1
ATOM 670 C C . LEU A 1 85 ? -12.424 -6.730 -10.238 1.00 94.06 85 LEU A C 1
ATOM 672 O O . LEU A 1 85 ? -12.944 -7.215 -9.234 1.00 94.06 85 LEU A O 1
ATOM 676 N N . ILE A 1 86 ? -12.358 -5.415 -10.452 1.00 93.81 86 ILE A N 1
ATOM 677 C CA . ILE A 1 86 ? -12.947 -4.416 -9.554 1.00 93.81 86 ILE A CA 1
ATOM 678 C C . ILE A 1 86 ? -14.475 -4.546 -9.544 1.00 93.81 86 ILE A C 1
ATOM 680 O O . ILE A 1 86 ? -15.077 -4.573 -8.471 1.00 93.81 86 ILE A O 1
ATOM 684 N N . ASP A 1 87 ? -15.097 -4.675 -10.718 1.00 96.50 87 ASP A N 1
ATOM 685 C CA . ASP A 1 87 ? -16.548 -4.826 -10.855 1.00 96.50 87 ASP A CA 1
ATOM 686 C C . ASP A 1 87 ? -17.035 -6.123 -10.170 1.00 96.50 87 ASP A C 1
ATOM 688 O O . ASP A 1 87 ? -18.044 -6.107 -9.458 1.00 96.50 87 ASP A O 1
ATOM 692 N N . ASP A 1 88 ? -16.299 -7.235 -10.307 1.00 97.81 88 ASP A N 1
ATOM 693 C CA . ASP A 1 88 ? -16.605 -8.482 -9.591 1.00 97.81 88 ASP A CA 1
ATOM 694 C C . ASP A 1 88 ? -16.420 -8.340 -8.075 1.00 97.81 88 ASP A C 1
ATOM 696 O O . ASP A 1 88 ? -17.274 -8.780 -7.304 1.00 97.81 88 ASP A O 1
ATOM 700 N N . TRP A 1 89 ? -15.350 -7.678 -7.621 1.00 96.88 89 TRP A N 1
ATOM 701 C CA . TRP A 1 89 ? -15.148 -7.406 -6.197 1.00 96.88 89 TRP A CA 1
ATOM 702 C C . TRP A 1 89 ? -16.310 -6.599 -5.602 1.00 96.88 89 TRP A C 1
ATOM 704 O O . TRP A 1 89 ? -16.881 -7.035 -4.603 1.00 96.88 89 TRP A O 1
ATOM 714 N N . LEU A 1 90 ? -16.733 -5.510 -6.253 1.00 97.75 90 LEU A N 1
ATOM 715 C CA . LEU A 1 90 ? -17.882 -4.706 -5.820 1.00 97.75 90 LEU A CA 1
ATOM 716 C C . LEU A 1 90 ? -19.172 -5.537 -5.762 1.00 97.75 90 LEU A C 1
ATOM 718 O O . LEU A 1 90 ? -19.913 -5.464 -4.782 1.00 97.75 90 LEU A O 1
ATOM 722 N N . LYS A 1 91 ? -19.420 -6.382 -6.771 1.00 98.12 91 LYS A N 1
ATOM 723 C CA . LYS A 1 91 ? -20.579 -7.286 -6.803 1.00 98.12 91 LYS A CA 1
ATOM 724 C C . LYS A 1 91 ? -20.553 -8.306 -5.662 1.00 98.12 91 LYS A C 1
ATOM 726 O O . LYS A 1 91 ? -21.596 -8.612 -5.086 1.00 98.12 91 LYS A O 1
ATOM 731 N N . ARG A 1 92 ? -19.384 -8.866 -5.339 1.00 98.19 92 ARG A N 1
ATOM 732 C CA . ARG A 1 92 ? -19.235 -9.802 -4.212 1.00 98.19 92 ARG A CA 1
ATOM 733 C C . ARG A 1 92 ? -19.429 -9.101 -2.871 1.00 98.19 92 ARG A C 1
ATOM 735 O O . ARG A 1 92 ? -20.085 -9.669 -2.003 1.00 98.19 92 ARG A O 1
ATOM 742 N N . SER A 1 93 ? -18.924 -7.878 -2.718 1.00 98.25 93 SER A N 1
ATOM 743 C CA . SER A 1 93 ? -19.150 -7.064 -1.521 1.00 98.25 93 SER A CA 1
ATOM 744 C C . SER A 1 93 ? -20.629 -6.746 -1.311 1.00 98.25 93 SER A C 1
ATOM 746 O O . SER A 1 93 ? -21.118 -6.887 -0.193 1.00 98.25 93 SER A O 1
ATOM 748 N N . ASP A 1 94 ? -21.359 -6.400 -2.374 1.00 97.88 94 ASP A N 1
ATOM 749 C CA . ASP A 1 94 ? -22.806 -6.160 -2.310 1.00 97.88 94 ASP A CA 1
ATOM 750 C C . ASP A 1 94 ? -23.572 -7.401 -1.831 1.00 97.88 94 ASP A C 1
ATOM 752 O O . ASP A 1 94 ? -24.316 -7.344 -0.854 1.00 97.88 94 ASP A O 1
ATOM 756 N N . LYS A 1 95 ? -23.272 -8.570 -2.412 1.00 98.06 95 LYS A N 1
ATOM 757 C CA . LYS A 1 95 ? -23.840 -9.856 -1.968 1.00 98.06 95 LYS A CA 1
ATOM 758 C C . LYS A 1 95 ? -23.509 -10.208 -0.516 1.00 98.06 95 LYS A C 1
ATOM 760 O O . LYS A 1 95 ? -24.286 -10.909 0.124 1.00 98.06 95 LYS A O 1
ATOM 765 N N . ALA A 1 96 ? -22.361 -9.762 -0.015 1.00 97.81 96 ALA A N 1
ATOM 766 C CA . ALA A 1 96 ? -21.932 -9.972 1.363 1.00 97.81 96 ALA A CA 1
ATOM 767 C C . ALA A 1 96 ? -22.476 -8.908 2.339 1.00 97.81 96 ALA A C 1
ATOM 769 O O . ALA A 1 96 ? -22.124 -8.938 3.515 1.00 97.81 96 ALA A O 1
ATOM 770 N N . GLY A 1 97 ? -23.292 -7.954 1.871 1.00 97.88 97 GLY A N 1
ATOM 771 C CA . GLY A 1 97 ? -23.849 -6.880 2.698 1.00 97.88 97 GLY A CA 1
ATOM 772 C C . GLY A 1 97 ? -22.872 -5.743 3.020 1.00 97.88 97 GLY A C 1
ATOM 773 O O . GLY A 1 97 ? -23.154 -4.948 3.907 1.00 97.88 97 GLY A O 1
ATOM 774 N N . THR A 1 98 ? -21.738 -5.652 2.313 1.00 97.75 98 THR A N 1
ATOM 775 C CA . THR A 1 98 ? -20.688 -4.619 2.493 1.00 97.75 98 THR A CA 1
ATOM 776 C C . THR A 1 98 ? -20.472 -3.766 1.233 1.00 97.75 98 THR A C 1
ATOM 778 O O . THR A 1 98 ? -19.420 -3.152 1.030 1.00 97.75 98 THR A O 1
ATOM 781 N N . GLY A 1 99 ? -21.454 -3.758 0.324 1.00 97.25 99 GLY A N 1
ATOM 782 C CA . GLY A 1 99 ? -21.354 -3.088 -0.976 1.00 97.25 99 GLY A CA 1
ATOM 783 C C . GLY A 1 99 ? -21.185 -1.571 -0.871 1.00 97.25 99 GLY A C 1
ATOM 784 O O . GLY A 1 99 ? -20.419 -0.981 -1.636 1.00 97.25 99 GLY A O 1
ATOM 785 N N . ALA A 1 100 ? -21.847 -0.936 0.101 1.00 97.50 100 ALA A N 1
ATOM 786 C CA . ALA A 1 100 ? -21.770 0.508 0.310 1.00 97.50 100 ALA A CA 1
ATOM 787 C C . ALA A 1 100 ? -20.362 0.947 0.749 1.00 97.50 100 ALA A C 1
ATOM 789 O O . ALA A 1 100 ? -19.810 1.908 0.207 1.00 97.50 100 ALA A O 1
ATOM 790 N N . GLU A 1 101 ? -19.750 0.220 1.684 1.00 97.31 101 GLU A N 1
ATOM 791 C CA . GLU A 1 101 ? -18.389 0.457 2.168 1.00 97.31 101 GLU A CA 1
ATOM 792 C C . GLU A 1 101 ? -17.359 0.212 1.066 1.00 97.31 101 GLU A C 1
ATOM 794 O O . GLU A 1 101 ? -16.461 1.035 0.873 1.00 97.31 101 GLU A O 1
ATOM 799 N N . ALA A 1 102 ? -17.511 -0.881 0.311 1.00 96.75 102 ALA A N 1
ATOM 800 C CA . ALA A 1 102 ? -16.632 -1.204 -0.808 1.00 96.75 102 ALA A CA 1
ATOM 801 C C . ALA A 1 102 ? -16.672 -0.113 -1.887 1.00 96.75 102 ALA A C 1
ATOM 803 O O . ALA A 1 102 ? -15.623 0.362 -2.328 1.00 96.75 102 ALA A O 1
ATOM 804 N N . LYS A 1 103 ? -17.873 0.360 -2.253 1.00 96.62 103 LYS A N 1
ATOM 805 C CA . LYS A 1 103 ? -18.044 1.466 -3.204 1.00 96.62 103 LYS A CA 1
ATOM 806 C C . LYS A 1 103 ? -17.411 2.757 -2.685 1.00 96.62 103 LYS A C 1
ATOM 808 O O . LYS A 1 103 ? -16.655 3.394 -3.408 1.00 96.62 103 LYS A O 1
ATOM 813 N N . LYS A 1 104 ? -17.647 3.109 -1.418 1.00 96.81 104 LYS A N 1
ATOM 814 C CA . LYS A 1 104 ? -17.041 4.295 -0.795 1.00 96.81 104 LYS A CA 1
ATOM 815 C C . LYS A 1 104 ? -15.512 4.226 -0.813 1.00 96.81 104 LYS A C 1
ATOM 817 O O . LYS A 1 104 ? -14.861 5.222 -1.118 1.00 96.81 104 LYS A O 1
ATOM 822 N N . MET A 1 105 ? -14.936 3.067 -0.492 1.00 93.81 105 MET A N 1
ATOM 823 C CA . MET A 1 105 ? -13.489 2.854 -0.540 1.00 93.81 105 MET A CA 1
ATOM 824 C C . MET A 1 105 ? -12.952 3.011 -1.965 1.00 93.81 105 MET A C 1
ATOM 826 O O . MET A 1 105 ? -11.958 3.707 -2.167 1.00 93.81 105 MET A O 1
ATOM 830 N N . TYR A 1 106 ? -13.629 2.414 -2.948 1.00 93.12 106 TYR A N 1
ATOM 831 C CA . TYR A 1 106 ? -13.268 2.549 -4.355 1.00 93.12 106 TYR A CA 1
ATOM 832 C C . TYR A 1 106 ? -13.282 4.011 -4.814 1.00 93.12 106 TYR A C 1
ATOM 834 O O . TYR A 1 106 ? -12.297 4.487 -5.372 1.00 93.12 106 TYR A O 1
ATOM 842 N N . ASP A 1 107 ? -14.344 4.753 -4.494 1.00 94.50 107 ASP A N 1
ATOM 843 C CA . ASP A 1 107 ? -14.482 6.162 -4.870 1.00 94.50 107 ASP A CA 1
ATOM 844 C C . ASP A 1 107 ? -13.380 7.040 -4.240 1.00 94.50 107 ASP A C 1
ATOM 846 O O . ASP A 1 107 ? -12.868 7.959 -4.885 1.00 94.50 107 ASP A O 1
ATOM 850 N N . ILE A 1 108 ? -12.964 6.746 -2.998 1.00 93.44 108 ILE A N 1
ATOM 851 C CA . ILE A 1 108 ? -11.829 7.421 -2.339 1.00 93.44 108 ILE A CA 1
ATOM 852 C C . ILE A 1 108 ? -10.522 7.149 -3.091 1.00 93.44 108 ILE A C 1
ATOM 854 O O . ILE A 1 108 ? -9.759 8.083 -3.347 1.00 93.44 108 ILE A O 1
ATOM 858 N N . ILE A 1 109 ? -10.266 5.890 -3.456 1.00 87.19 109 ILE A N 1
ATOM 859 C CA . ILE A 1 109 ? -9.053 5.491 -4.184 1.00 87.19 109 ILE A CA 1
ATOM 860 C C . ILE A 1 109 ? -9.017 6.154 -5.565 1.00 87.19 109 ILE A C 1
ATOM 862 O O . ILE A 1 109 ? -7.995 6.723 -5.941 1.00 87.19 109 ILE A O 1
ATOM 866 N N . GLU A 1 110 ? -10.130 6.143 -6.297 1.00 87.56 110 GLU A N 1
ATOM 867 C CA . GLU A 1 110 ? -10.225 6.777 -7.615 1.00 87.56 110 GLU A CA 1
ATOM 868 C C . GLU A 1 110 ? -10.032 8.292 -7.540 1.00 87.56 110 GLU A C 1
ATOM 870 O O . GLU A 1 110 ? -9.390 8.881 -8.409 1.00 87.56 110 GLU A O 1
ATOM 875 N N . LYS A 1 111 ? -10.521 8.941 -6.477 1.00 89.06 111 LYS A N 1
ATOM 876 C CA . LYS A 1 111 ? -10.273 10.369 -6.254 1.00 89.06 111 LYS A CA 1
ATOM 877 C C . LYS A 1 111 ? -8.799 10.663 -5.971 1.00 89.06 111 LYS A C 1
ATOM 879 O O . LYS A 1 111 ? -8.310 11.685 -6.430 1.00 89.06 111 LYS A O 1
ATOM 884 N N . ALA A 1 112 ? -8.105 9.786 -5.247 1.00 79.44 112 ALA A N 1
ATOM 885 C CA . ALA A 1 112 ? -6.679 9.934 -4.947 1.00 79.44 112 ALA A CA 1
ATOM 886 C C . ALA A 1 112 ? -5.758 9.632 -6.147 1.00 79.44 112 ALA A C 1
ATOM 888 O O . ALA A 1 112 ? -4.575 9.960 -6.100 1.00 79.44 112 ALA A O 1
ATOM 889 N N . ARG A 1 113 ? -6.279 8.991 -7.203 1.00 71.38 113 ARG A N 1
ATOM 890 C CA . ARG A 1 113 ? -5.555 8.688 -8.452 1.00 71.38 113 ARG A CA 1
ATOM 891 C C . ARG A 1 113 ? -5.624 9.804 -9.503 1.00 71.38 113 ARG A C 1
ATOM 893 O O . ARG A 1 113 ? -4.888 9.723 -10.488 1.00 71.38 113 ARG A O 1
ATOM 900 N N . LYS A 1 114 ? -6.526 10.775 -9.331 1.00 55.00 114 LYS A N 1
ATOM 901 C CA . LYS A 1 114 ? -6.651 11.966 -10.185 1.00 55.00 114 LYS A CA 1
ATOM 902 C C . LYS A 1 114 ? -5.648 13.029 -9.770 1.00 55.00 114 LYS A C 1
ATOM 904 O O . LYS A 1 114 ? -5.085 13.648 -10.695 1.00 55.00 114 LYS A O 1
#

pLDDT: mean 91.17, std 7.52, range [55.0, 98.62]

Radius of gyration: 19.4 Å; chains: 1; bounding box: 46×31×50 Å